Protein AF-A0AA39UCM5-F1 (afdb_monomer_lite)

Radius of gyration: 15.9 Å; chains: 1; bounding box: 36×25×49 Å

Structure (mmCIF, N/CA/C/O backbone):
data_AF-A0AA39UCM5-F1
#
_entry.id   AF-A0AA39UCM5-F1
#
loop_
_atom_site.group_PDB
_atom_site.id
_atom_site.type_symbol
_atom_site.label_atom_id
_atom_site.label_alt_id
_atom_site.label_comp_id
_atom_site.label_asym_id
_atom_site.label_entity_id
_atom_site.label_seq_id
_atom_site.pdbx_PDB_ins_code
_atom_site.Cartn_x
_atom_site.Cartn_y
_atom_site.Cartn_z
_atom_site.occupancy
_atom_site.B_iso_or_equiv
_atom_site.auth_seq_id
_atom_site.auth_comp_id
_atom_site.auth_asym_id
_atom_site.auth_atom_id
_atom_site.pdbx_PDB_model_num
ATOM 1 N N . TYR A 1 1 ? 1.510 -13.064 19.831 1.00 36.75 1 TYR A N 1
ATOM 2 C CA . TYR A 1 1 ? 0.751 -13.474 18.633 1.00 36.75 1 TYR A CA 1
ATOM 3 C C . TYR A 1 1 ? -0.720 -13.195 18.912 1.00 36.75 1 TYR A C 1
ATOM 5 O O . TYR A 1 1 ? -1.334 -13.941 19.657 1.00 36.75 1 TYR A O 1
ATOM 13 N N . VAL A 1 2 ? -1.264 -12.070 18.441 1.00 49.91 2 VAL A N 1
ATOM 14 C CA . VAL A 1 2 ? -2.718 -11.841 18.500 1.00 49.91 2 VAL A CA 1
ATOM 15 C C . VAL A 1 2 ? -3.267 -12.454 17.222 1.00 49.91 2 VAL A C 1
ATOM 17 O O . VAL A 1 2 ? -2.795 -12.095 16.144 1.00 49.91 2 VAL A O 1
ATOM 20 N N . ILE A 1 3 ? -4.171 -13.426 17.350 1.00 54.72 3 ILE A N 1
ATOM 21 C CA . ILE A 1 3 ? -4.870 -14.062 16.229 1.00 54.72 3 ILE A CA 1
ATOM 22 C C . ILE A 1 3 ? -5.338 -12.936 15.304 1.00 54.72 3 ILE A C 1
ATOM 24 O O . ILE A 1 3 ? -6.062 -12.040 15.739 1.00 54.72 3 ILE A O 1
ATOM 28 N N . ALA A 1 4 ? -4.851 -12.920 14.061 1.00 56.53 4 ALA A N 1
ATOM 29 C CA . ALA A 1 4 ? -5.353 -11.995 13.060 1.00 56.53 4 ALA A CA 1
ATOM 30 C C . ALA A 1 4 ? -6.814 -12.383 12.828 1.00 56.53 4 ALA A C 1
ATOM 32 O O . ALA A 1 4 ? -7.084 -13.384 12.171 1.00 56.53 4 ALA A O 1
ATOM 33 N N . GLY A 1 5 ? -7.734 -11.667 13.475 1.00 63.66 5 GLY A N 1
ATOM 34 C CA . GLY A 1 5 ? -9.157 -11.951 13.376 1.00 63.66 5 GLY A CA 1
ATOM 35 C C . GLY A 1 5 ? -9.572 -11.860 11.919 1.00 63.66 5 GLY A C 1
ATOM 36 O O . GLY A 1 5 ? -9.373 -10.822 11.284 1.00 63.66 5 GLY A O 1
ATOM 37 N N . THR A 1 6 ? -10.103 -12.954 11.383 1.00 70.12 6 THR A N 1
ATOM 38 C CA . THR A 1 6 ? -10.729 -12.944 10.067 1.00 70.12 6 THR A CA 1
ATOM 39 C C . THR A 1 6 ? -11.867 -11.927 10.111 1.00 70.12 6 THR A C 1
ATOM 41 O O . THR A 1 6 ? -12.710 -12.024 11.008 1.00 70.12 6 THR A O 1
ATOM 44 N N . PRO A 1 7 ? -11.898 -10.936 9.204 1.00 71.94 7 PRO A N 1
ATOM 45 C CA . PRO A 1 7 ? -12.999 -9.989 9.159 1.00 71.94 7 PRO A CA 1
ATOM 46 C C . PRO A 1 7 ? -14.317 -10.752 9.004 1.00 71.94 7 PRO A C 1
ATOM 48 O O . PRO A 1 7 ? -14.500 -11.498 8.047 1.00 71.94 7 PRO A O 1
ATOM 51 N N . THR A 1 8 ? -15.228 -10.593 9.962 1.00 83.94 8 THR A N 1
ATOM 52 C CA . THR A 1 8 ? -16.591 -11.150 9.888 1.00 83.94 8 THR A CA 1
ATOM 53 C C . THR A 1 8 ? -17.550 -10.217 9.151 1.00 83.94 8 THR A C 1
ATOM 55 O O . THR A 1 8 ? -18.690 -10.576 8.874 1.00 83.94 8 THR A O 1
ATOM 58 N N . THR A 1 9 ? -17.084 -9.009 8.840 1.00 83.56 9 THR A N 1
ATOM 59 C CA . THR A 1 9 ? -17.794 -7.964 8.106 1.00 83.56 9 THR A CA 1
ATOM 60 C C . THR A 1 9 ? -16.831 -7.310 7.122 1.00 83.56 9 THR A C 1
ATOM 62 O O . THR A 1 9 ? -15.610 -7.385 7.291 1.00 83.56 9 THR A O 1
ATOM 65 N N . ASN A 1 10 ? -17.372 -6.662 6.090 1.00 86.56 10 ASN A N 1
ATOM 66 C CA . ASN A 1 10 ? -16.558 -5.873 5.174 1.00 86.56 10 ASN A CA 1
ATOM 67 C C . ASN A 1 10 ? -15.944 -4.684 5.918 1.00 86.56 10 ASN A C 1
ATOM 69 O O . ASN A 1 10 ? -16.660 -3.899 6.540 1.00 86.56 10 ASN A O 1
ATOM 73 N N . ILE A 1 11 ? -14.624 -4.536 5.816 1.00 85.88 11 ILE A N 1
ATOM 74 C CA . ILE A 1 11 ? -13.892 -3.397 6.371 1.00 85.88 11 ILE A CA 1
ATOM 75 C C . ILE A 1 11 ? -13.478 -2.496 5.213 1.00 85.88 11 ILE A C 1
ATOM 77 O O . ILE A 1 11 ? -12.815 -2.941 4.277 1.00 85.88 11 ILE A O 1
ATOM 81 N N . VAL A 1 12 ? -13.875 -1.228 5.285 1.00 89.06 12 VAL A N 1
ATOM 82 C CA . VAL A 1 12 ? -13.441 -0.200 4.337 1.00 89.06 12 VAL A CA 1
ATOM 83 C C . VAL A 1 12 ? -12.125 0.387 4.834 1.00 89.06 12 VAL A C 1
ATOM 85 O O . VAL A 1 12 ? -12.004 0.755 6.005 1.00 89.06 12 VAL A O 1
ATOM 88 N N . TYR A 1 13 ? -11.153 0.473 3.930 1.00 88.94 13 TYR A N 1
ATOM 89 C CA . TYR A 1 13 ? -9.852 1.079 4.180 1.00 88.94 13 TYR A CA 1
ATOM 90 C C . TYR A 1 13 ? -9.669 2.318 3.309 1.00 88.94 13 TYR A C 1
ATOM 92 O O . TYR A 1 13 ? -10.146 2.360 2.173 1.00 88.94 13 TYR A O 1
ATOM 100 N N . SER A 1 14 ? -8.942 3.298 3.832 1.00 90.50 14 SER A N 1
ATOM 101 C CA . SER A 1 14 ? -8.415 4.430 3.078 1.00 90.50 14 SER A CA 1
ATOM 102 C C . SER A 1 14 ? -6.893 4.347 2.982 1.00 90.50 14 SER A C 1
ATOM 104 O O . SER A 1 14 ? -6.224 3.758 3.835 1.00 90.50 14 SER A O 1
ATOM 106 N N . PHE A 1 15 ? -6.344 4.940 1.926 1.00 89.81 15 PHE A N 1
ATOM 107 C CA . PHE A 1 15 ? -4.906 5.136 1.785 1.00 89.81 15 PHE A CA 1
ATOM 108 C C . PHE A 1 15 ? -4.489 6.407 2.525 1.00 89.81 15 PHE A C 1
ATOM 110 O O . PHE A 1 15 ? -5.145 7.442 2.402 1.00 89.81 15 PHE A O 1
ATOM 117 N N . SER A 1 16 ? -3.414 6.326 3.305 1.00 89.69 16 SER A N 1
ATOM 118 C CA . SER A 1 16 ? -2.810 7.487 3.958 1.00 89.69 16 SER A CA 1
ATOM 119 C C . SER A 1 16 ? -1.900 8.265 3.012 1.00 89.69 16 SER A C 1
ATOM 121 O O . SER A 1 16 ? -1.206 7.658 2.200 1.00 89.69 16 SER A O 1
ATOM 123 N N . ASP A 1 17 ? -1.766 9.564 3.252 1.00 84.94 17 ASP A N 1
ATOM 124 C CA . ASP A 1 17 ? -0.783 10.426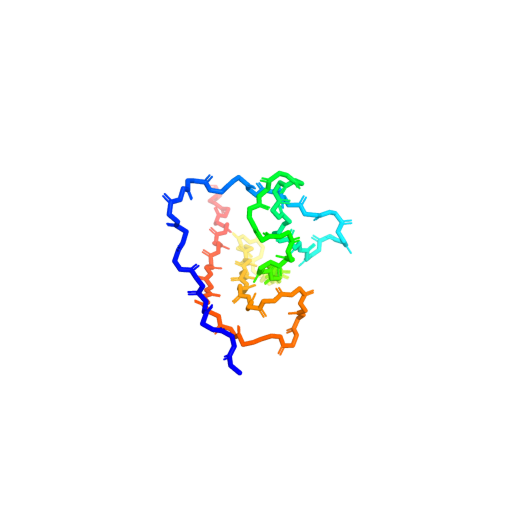 2.593 1.00 84.94 17 ASP A CA 1
ATOM 125 C C . ASP A 1 17 ? 0.462 10.604 3.482 1.00 84.94 17 ASP A C 1
ATOM 127 O O . ASP A 1 17 ? 0.589 11.585 4.212 1.00 84.94 17 ASP A O 1
ATOM 131 N N . ILE A 1 18 ? 1.332 9.587 3.528 1.00 85.06 18 ILE A N 1
ATOM 132 C CA . ILE A 1 18 ? 2.578 9.638 4.326 1.00 85.06 18 ILE A CA 1
ATOM 133 C C . ILE A 1 18 ? 3.815 9.967 3.479 1.00 85.06 18 ILE A C 1
ATOM 135 O O . ILE A 1 18 ? 4.915 10.066 4.022 1.00 85.06 18 ILE A O 1
ATOM 139 N N . GLY A 1 19 ? 3.644 10.127 2.165 1.00 81.19 19 GLY A N 1
ATOM 140 C CA . GLY A 1 19 ? 4.698 10.500 1.229 1.00 81.19 19 GLY A CA 1
ATOM 141 C C . GLY A 1 19 ? 4.499 9.913 -0.166 1.00 81.19 19 GLY A C 1
ATOM 142 O O . GLY A 1 19 ? 3.683 9.022 -0.384 1.00 81.19 19 GLY A O 1
ATOM 143 N N . ASP A 1 20 ? 5.319 10.373 -1.107 1.00 77.50 20 ASP A N 1
ATOM 144 C CA . ASP A 1 20 ? 5.143 10.108 -2.544 1.00 77.50 20 ASP A CA 1
ATOM 145 C C . ASP A 1 20 ? 5.243 8.625 -2.941 1.00 77.50 20 ASP A C 1
ATOM 147 O O . ASP A 1 20 ? 4.696 8.204 -3.957 1.00 77.50 20 ASP A O 1
ATOM 151 N N . ASN A 1 21 ? 5.957 7.825 -2.145 1.00 84.75 21 ASN A N 1
ATOM 152 C CA . ASN A 1 21 ? 6.306 6.438 -2.466 1.00 84.75 21 ASN A CA 1
ATOM 153 C C . ASN A 1 21 ? 5.793 5.433 -1.428 1.00 84.75 21 ASN A C 1
ATOM 155 O O . ASN A 1 21 ? 6.152 4.253 -1.473 1.00 84.75 21 ASN A O 1
ATOM 159 N N . ALA A 1 22 ? 4.990 5.878 -0.461 1.00 87.88 22 ALA A N 1
ATOM 160 C CA . ALA A 1 22 ? 4.492 5.012 0.594 1.00 87.88 22 ALA A CA 1
ATOM 161 C C . ALA A 1 22 ? 3.084 5.406 1.032 1.00 87.88 22 ALA A C 1
ATOM 163 O O . ALA A 1 22 ? 2.746 6.578 1.147 1.00 87.88 22 ALA A O 1
ATOM 164 N N . MET A 1 23 ? 2.270 4.401 1.326 1.00 91.50 23 MET A N 1
ATOM 165 C CA . MET A 1 23 ? 0.925 4.569 1.859 1.00 91.50 23 MET A CA 1
ATOM 166 C C . MET A 1 23 ? 0.664 3.512 2.927 1.00 91.50 23 MET A C 1
ATOM 168 O O . MET A 1 23 ? 1.150 2.385 2.851 1.00 91.50 23 MET A O 1
ATOM 172 N N . ILE A 1 24 ? -0.156 3.851 3.909 1.00 92.19 24 ILE A N 1
ATOM 173 C CA . ILE A 1 24 ? -0.658 2.938 4.928 1.00 92.19 24 ILE A CA 1
ATOM 174 C C . ILE A 1 24 ? -2.151 2.728 4.682 1.00 92.19 24 ILE A C 1
ATOM 176 O O . ILE A 1 24 ? -2.889 3.685 4.448 1.00 92.19 24 ILE A O 1
ATOM 180 N N . LEU A 1 25 ? -2.607 1.477 4.770 1.00 90.12 25 LEU A N 1
ATOM 181 C CA . LEU A 1 25 ? -4.035 1.162 4.790 1.00 90.12 25 LEU A CA 1
ATOM 182 C C . LEU A 1 25 ? -4.606 1.415 6.187 1.00 90.12 25 LEU A C 1
ATOM 184 O O . LEU A 1 25 ? -4.341 0.662 7.136 1.00 90.12 25 LEU A O 1
ATOM 188 N N . ILE A 1 26 ? -5.407 2.474 6.285 1.00 89.81 26 ILE A N 1
ATOM 189 C CA . ILE A 1 26 ? -6.072 2.919 7.507 1.00 89.81 26 ILE A CA 1
ATOM 190 C C . ILE A 1 26 ? -7.520 2.406 7.490 1.00 89.81 26 ILE A C 1
ATOM 192 O O . ILE A 1 26 ? -8.268 2.725 6.566 1.00 89.81 26 ILE A O 1
ATOM 196 N N . PRO A 1 27 ? -7.941 1.585 8.464 1.00 89.19 27 PRO A N 1
ATOM 197 C CA . PRO A 1 27 ? -9.338 1.172 8.588 1.00 89.19 27 PRO A CA 1
ATOM 198 C C . PRO A 1 27 ? -10.242 2.349 8.978 1.00 89.19 27 PRO A C 1
ATOM 200 O O . PRO A 1 27 ? -9.811 3.282 9.658 1.00 89.19 27 PRO A O 1
ATOM 203 N N . ALA A 1 28 ? -11.520 2.282 8.601 1.00 88.94 28 ALA A N 1
ATOM 204 C CA . ALA A 1 28 ? -12.511 3.267 9.027 1.00 88.94 28 ALA A CA 1
ATOM 205 C C . ALA A 1 28 ? -12.593 3.385 10.573 1.00 88.94 28 ALA A C 1
ATOM 207 O O . ALA A 1 28 ? -12.423 2.381 11.271 1.00 88.94 28 ALA A O 1
ATOM 208 N N . PRO A 1 29 ? -12.912 4.568 11.139 1.00 86.56 29 PRO A N 1
ATOM 209 C CA . PRO A 1 29 ? -12.940 4.773 12.596 1.00 86.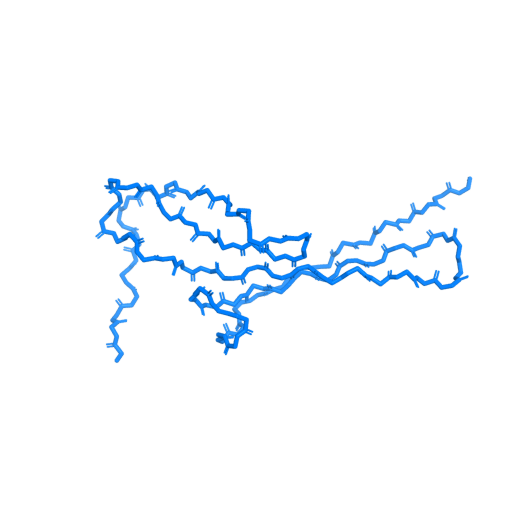56 29 PRO A CA 1
ATOM 210 C C . PRO A 1 29 ? -13.942 3.890 13.351 1.00 86.56 29 PRO A C 1
ATOM 212 O O . PRO A 1 29 ? -13.792 3.665 14.547 1.00 86.56 29 PRO A O 1
ATOM 215 N N . ASN A 1 30 ? -14.972 3.405 12.657 1.00 86.38 30 ASN A N 1
ATOM 216 C CA . ASN A 1 30 ? -15.997 2.508 13.184 1.00 86.38 30 ASN A CA 1
ATOM 217 C C . ASN A 1 30 ? -15.671 1.017 12.973 1.00 86.38 30 ASN A C 1
ATOM 219 O O . ASN A 1 30 ? -16.504 0.166 13.283 1.00 86.38 30 ASN A O 1
ATOM 223 N N . ALA A 1 31 ? -14.498 0.685 12.425 1.00 86.31 31 ALA A N 1
ATOM 224 C CA . ALA A 1 31 ? -14.082 -0.697 12.249 1.00 86.31 31 ALA A CA 1
ATOM 225 C C . ALA A 1 31 ? -13.813 -1.367 13.613 1.00 86.31 31 ALA A C 1
ATOM 227 O O . ALA A 1 31 ? -13.296 -0.717 14.524 1.00 86.31 31 ALA A O 1
ATOM 228 N N . PRO A 1 32 ? -14.067 -2.683 13.752 1.00 84.25 32 PRO A N 1
ATOM 229 C CA . PRO A 1 32 ? -13.775 -3.419 14.987 1.00 84.25 32 PRO A CA 1
ATOM 230 C C . PRO A 1 32 ? -12.298 -3.377 15.410 1.00 84.25 32 PRO A C 1
ATOM 232 O O . PRO A 1 32 ? -11.981 -3.545 16.585 1.00 84.25 32 PRO A O 1
ATOM 235 N N . ASP A 1 33 ? -11.390 -3.175 14.452 1.00 84.44 33 ASP A N 1
ATOM 236 C CA . ASP A 1 33 ? -9.963 -2.983 14.688 1.00 84.44 33 ASP A CA 1
ATOM 237 C C . ASP A 1 33 ? -9.476 -1.782 13.877 1.00 84.44 33 ASP A C 1
ATOM 239 O O . ASP A 1 33 ? -9.433 -1.826 12.646 1.00 84.44 33 ASP A O 1
ATOM 243 N N . THR A 1 34 ? -9.103 -0.717 14.582 1.00 85.88 34 THR A N 1
ATOM 244 C CA . THR A 1 34 ? -8.684 0.561 13.995 1.00 85.88 34 THR A CA 1
ATOM 245 C C . THR A 1 34 ? -7.175 0.657 13.762 1.00 85.88 34 THR A C 1
ATOM 247 O O . THR A 1 34 ? -6.678 1.678 13.287 1.00 85.88 34 THR A O 1
ATOM 250 N N . ARG A 1 35 ? -6.407 -0.396 14.074 1.00 86.69 35 ARG A N 1
ATOM 251 C CA . ARG A 1 35 ? -4.953 -0.390 13.866 1.00 86.69 35 ARG A CA 1
ATOM 252 C C . ARG A 1 35 ? -4.631 -0.489 12.372 1.00 86.69 35 ARG A C 1
ATOM 254 O O . ARG A 1 35 ? -5.197 -1.360 11.701 1.00 86.69 35 ARG A O 1
ATOM 261 N N . PRO A 1 36 ? -3.680 0.309 11.853 1.00 86.81 36 PRO A N 1
ATOM 262 C CA . PRO A 1 36 ? -3.295 0.210 10.456 1.00 86.81 36 PRO A CA 1
ATOM 263 C C . PRO A 1 36 ? -2.719 -1.170 10.134 1.00 86.81 36 PRO A C 1
ATOM 265 O O . PRO A 1 36 ? -1.956 -1.752 10.915 1.00 86.81 36 PRO A O 1
ATOM 268 N N . LYS A 1 37 ? -3.142 -1.724 8.998 1.00 84.81 37 LYS A N 1
ATOM 269 C CA . LYS A 1 37 ? -2.928 -3.146 8.691 1.00 84.81 37 LYS A CA 1
ATOM 270 C C . LYS A 1 37 ? -1.777 -3.403 7.748 1.00 84.81 37 LYS A C 1
ATOM 272 O O . LYS A 1 37 ? -1.128 -4.439 7.895 1.00 84.81 37 LYS A O 1
ATOM 277 N N . TYR A 1 38 ? -1.556 -2.497 6.806 1.00 89.06 38 TYR A N 1
ATOM 278 C CA . TYR A 1 38 ? -0.570 -2.697 5.761 1.00 89.06 38 TYR A CA 1
ATOM 279 C C . TYR A 1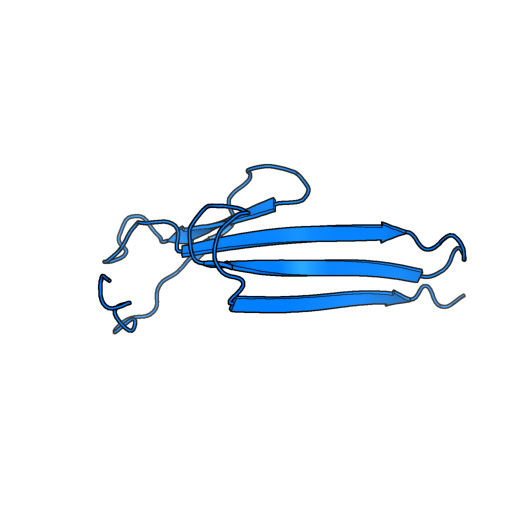 38 ? 0.171 -1.413 5.440 1.00 89.06 38 TYR A C 1
ATOM 281 O O . TYR A 1 38 ? -0.431 -0.341 5.386 1.00 89.06 38 TYR A O 1
ATOM 289 N N . HIS A 1 39 ? 1.461 -1.574 5.183 1.00 91.38 39 HIS A N 1
ATOM 290 C CA . HIS A 1 39 ? 2.345 -0.577 4.620 1.00 91.38 39 HIS A CA 1
ATOM 291 C C . HIS A 1 39 ? 2.617 -0.966 3.173 1.00 91.38 39 HIS A C 1
ATOM 293 O O . HIS A 1 39 ? 3.072 -2.078 2.896 1.00 91.38 39 HIS A O 1
ATOM 299 N N . ILE A 1 40 ? 2.315 -0.061 2.257 1.00 90.38 40 ILE A N 1
ATOM 300 C CA . ILE A 1 40 ? 2.436 -0.248 0.818 1.00 90.38 40 ILE A CA 1
ATOM 301 C C . ILE A 1 40 ? 3.515 0.714 0.344 1.00 90.38 40 ILE A C 1
ATOM 303 O O . ILE A 1 40 ? 3.341 1.926 0.431 1.00 90.38 40 ILE A O 1
ATOM 307 N N . SER A 1 41 ? 4.630 0.176 -0.135 1.00 89.25 41 SER A N 1
ATOM 308 C CA . SER A 1 41 ? 5.737 0.955 -0.695 1.00 89.25 41 SER A CA 1
ATOM 309 C C . SER A 1 41 ? 5.779 0.769 -2.195 1.00 89.25 41 SER A C 1
ATOM 311 O O . SER A 1 41 ? 5.815 -0.372 -2.641 1.00 89.25 41 SER A O 1
ATOM 313 N N . SER A 1 42 ? 5.835 1.859 -2.949 1.00 83.31 42 SER A N 1
ATOM 314 C CA . SER A 1 42 ? 6.078 1.842 -4.388 1.00 83.31 42 SER A CA 1
ATOM 315 C C . SER A 1 42 ? 7.507 2.296 -4.668 1.00 83.31 42 SER A C 1
ATOM 317 O O . SER A 1 42 ? 7.952 3.324 -4.164 1.00 83.31 42 SER A O 1
ATOM 319 N N . VAL A 1 43 ? 8.241 1.527 -5.464 1.00 75.25 43 VAL A N 1
ATOM 320 C CA . VAL A 1 43 ? 9.572 1.881 -5.956 1.00 75.25 43 VAL A CA 1
ATOM 321 C C . VAL A 1 43 ? 9.484 2.013 -7.463 1.00 75.25 43 VAL A C 1
ATOM 323 O O . VAL A 1 43 ? 9.205 1.040 -8.159 1.00 75.25 43 VAL A O 1
ATOM 326 N N . ARG A 1 44 ? 9.738 3.218 -7.972 1.00 70.88 44 ARG A N 1
ATOM 327 C CA . ARG A 1 44 ? 9.785 3.493 -9.408 1.00 70.88 44 ARG A CA 1
ATOM 328 C C . ARG A 1 44 ? 11.216 3.350 -9.918 1.00 70.88 44 ARG A C 1
ATOM 330 O O . ARG A 1 44 ? 12.103 4.085 -9.488 1.00 70.88 44 ARG A O 1
ATOM 337 N N . VAL A 1 45 ? 11.422 2.450 -10.869 1.00 68.81 45 VAL A N 1
ATOM 338 C CA . VAL A 1 45 ? 12.680 2.268 -11.592 1.00 68.81 45 VAL A CA 1
ATOM 339 C C . VAL A 1 45 ? 12.504 2.819 -13.004 1.00 68.81 45 VAL A C 1
ATOM 341 O O . VAL A 1 45 ? 11.651 2.380 -13.774 1.00 68.81 45 VAL A O 1
ATOM 344 N N . ILE A 1 46 ? 13.308 3.826 -13.342 1.00 67.88 46 ILE A N 1
ATOM 345 C CA . ILE A 1 46 ? 13.381 4.361 -14.702 1.00 67.88 46 ILE A CA 1
ATOM 346 C C . ILE A 1 46 ? 14.515 3.620 -15.403 1.00 67.88 46 ILE A C 1
ATOM 348 O O . ILE A 1 46 ? 15.684 3.819 -15.070 1.00 67.88 46 ILE A O 1
ATOM 352 N N . LEU A 1 47 ? 14.177 2.754 -16.358 1.00 68.75 47 LEU A N 1
ATOM 353 C CA . LEU A 1 47 ? 15.182 2.093 -17.179 1.00 68.75 47 LEU A CA 1
ATOM 354 C C . LEU A 1 47 ? 15.696 3.100 -18.217 1.00 68.75 47 LEU A C 1
ATOM 356 O O . LEU A 1 47 ? 14.918 3.741 -18.924 1.00 68.75 47 LEU A O 1
ATOM 360 N N . ASN A 1 48 ? 17.022 3.240 -18.323 1.00 61.09 48 ASN A N 1
ATOM 361 C CA . ASN A 1 48 ? 17.696 4.188 -19.227 1.00 61.09 48 ASN A CA 1
ATOM 362 C C . ASN A 1 48 ? 17.353 3.992 -20.719 1.00 61.09 48 ASN A C 1
ATOM 364 O O . ASN A 1 48 ? 17.719 4.813 -21.556 1.00 61.09 48 ASN A O 1
ATOM 368 N N . THR A 1 49 ? 16.626 2.934 -21.071 1.00 58.56 49 THR A N 1
ATOM 369 C CA . THR A 1 49 ? 16.150 2.633 -22.422 1.00 58.56 49 THR A CA 1
ATOM 370 C C . THR A 1 49 ? 14.842 3.348 -22.774 1.00 58.56 49 THR A C 1
ATOM 372 O O . THR A 1 49 ? 14.044 2.802 -23.520 1.00 58.56 49 THR A O 1
ATOM 375 N N . GLY A 1 50 ? 14.602 4.564 -22.266 1.00 58.88 50 GLY A N 1
ATOM 376 C CA . GLY A 1 50 ? 13.687 5.577 -22.831 1.00 58.88 50 GLY A CA 1
ATOM 377 C C . GLY A 1 50 ? 12.206 5.221 -23.060 1.00 58.88 50 GLY A C 1
ATOM 378 O O . GLY A 1 50 ? 11.462 6.080 -23.521 1.00 58.88 50 GLY A O 1
ATOM 379 N N . ALA A 1 51 ? 11.773 3.995 -22.773 1.00 63.94 51 ALA A N 1
ATOM 380 C CA . ALA A 1 51 ? 10.472 3.462 -23.172 1.00 63.94 51 ALA A CA 1
ATOM 381 C C . ALA A 1 51 ? 9.855 2.512 -22.135 1.00 63.94 51 ALA A C 1
ATOM 383 O O . ALA A 1 51 ? 8.735 2.050 -22.337 1.00 63.94 51 ALA A O 1
ATOM 384 N N . VAL A 1 52 ? 10.544 2.232 -21.022 1.00 6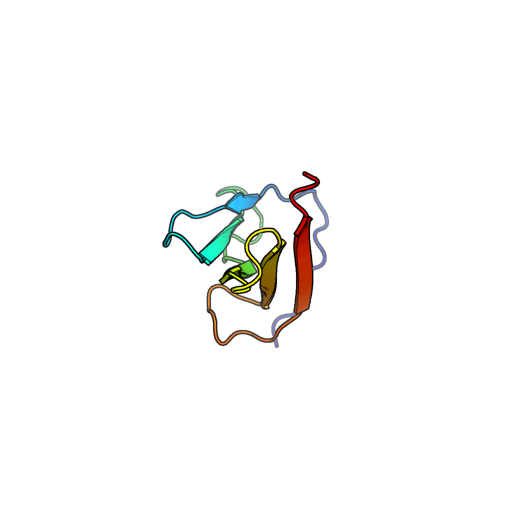0.38 52 VAL A N 1
ATOM 385 C CA . VAL A 1 52 ? 10.029 1.344 -19.976 1.00 60.38 52 VAL A CA 1
ATOM 386 C C . VAL A 1 52 ? 10.206 1.983 -18.603 1.00 60.38 52 VAL A C 1
ATOM 388 O O . VAL A 1 52 ? 11.311 2.362 -18.209 1.00 60.38 52 VAL A O 1
ATOM 391 N N . VAL A 1 53 ? 9.096 2.111 -17.881 1.00 71.56 53 VAL A N 1
ATOM 392 C CA . VAL A 1 53 ? 9.077 2.452 -16.456 1.00 71.56 53 VAL A CA 1
ATOM 393 C C . VAL A 1 53 ? 8.538 1.237 -15.719 1.00 71.56 53 VAL A C 1
ATOM 395 O O . VAL A 1 53 ? 7.410 0.818 -15.973 1.00 71.56 53 VAL A O 1
ATOM 398 N N . GLU A 1 54 ? 9.331 0.698 -14.802 1.00 68.12 54 GLU A N 1
ATOM 399 C CA . GLU A 1 54 ? 8.900 -0.369 -13.900 1.00 68.12 54 GLU A CA 1
ATOM 400 C C . GLU A 1 54 ? 8.576 0.243 -12.538 1.00 68.12 54 GLU A C 1
ATOM 402 O O . GLU A 1 54 ? 9.304 1.099 -12.028 1.00 68.12 54 GLU A O 1
ATOM 407 N N . ALA A 1 55 ? 7.463 -0.164 -11.944 1.00 78.56 55 ALA A N 1
ATOM 408 C CA . ALA A 1 55 ? 7.110 0.182 -10.580 1.00 78.56 55 ALA A CA 1
ATOM 409 C C . ALA A 1 55 ? 6.857 -1.101 -9.791 1.00 78.56 55 ALA A C 1
ATOM 411 O O . ALA A 1 55 ? 5.939 -1.861 -10.100 1.00 78.56 55 ALA A O 1
ATOM 412 N N . TYR A 1 56 ? 7.660 -1.317 -8.756 1.00 80.06 56 TYR A N 1
ATOM 413 C CA . TYR A 1 56 ? 7.516 -2.440 -7.841 1.00 80.06 56 TYR A CA 1
ATOM 414 C C . TYR A 1 56 ? 6.777 -1.960 -6.605 1.00 80.06 56 TYR A C 1
ATOM 416 O O . TYR A 1 56 ? 7.252 -1.065 -5.904 1.00 80.06 56 TYR A O 1
ATOM 424 N N . THR A 1 57 ? 5.623 -2.555 -6.326 1.00 87.69 57 THR A N 1
ATOM 425 C CA . THR A 1 57 ? 4.867 -2.249 -5.116 1.00 87.69 57 THR A CA 1
ATOM 426 C C . THR A 1 57 ? 4.953 -3.409 -4.146 1.00 87.69 57 THR A C 1
ATOM 428 O O . THR A 1 57 ? 4.521 -4.512 -4.457 1.00 87.69 57 THR A O 1
ATOM 431 N N . ALA A 1 58 ? 5.483 -3.157 -2.954 1.00 90.94 58 ALA A N 1
ATOM 432 C CA . ALA A 1 58 ? 5.609 -4.145 -1.894 1.00 90.94 58 ALA A CA 1
ATOM 433 C C . ALA A 1 58 ? 4.608 -3.864 -0.771 1.00 90.94 58 ALA A C 1
ATOM 435 O O . ALA A 1 58 ? 4.525 -2.745 -0.256 1.00 90.94 58 ALA A O 1
ATOM 436 N N . ILE A 1 59 ? 3.889 -4.903 -0.353 1.00 91.62 59 ILE A N 1
ATOM 437 C CA . ILE A 1 59 ? 2.886 -4.861 0.708 1.00 91.62 59 ILE A CA 1
ATOM 438 C C . ILE A 1 59 ? 3.452 -5.577 1.932 1.00 91.62 59 ILE A C 1
ATOM 440 O O . ILE A 1 59 ? 3.809 -6.759 1.892 1.00 91.62 59 ILE A O 1
ATOM 444 N N . ARG A 1 60 ? 3.517 -4.863 3.052 1.00 92.44 60 ARG A N 1
ATOM 445 C CA . ARG A 1 60 ? 4.025 -5.362 4.333 1.00 92.44 60 ARG A CA 1
ATOM 446 C C . ARG A 1 60 ? 2.955 -5.295 5.402 1.00 92.44 60 ARG A C 1
ATOM 448 O O . ARG A 1 60 ? 2.123 -4.392 5.402 1.00 92.44 60 ARG A O 1
ATOM 455 N N . ARG A 1 61 ? 2.963 -6.260 6.320 1.00 90.75 61 ARG A N 1
ATOM 456 C CA . ARG A 1 61 ? 2.032 -6.300 7.452 1.00 90.75 61 ARG A CA 1
ATOM 457 C C . ARG A 1 61 ? 2.409 -5.252 8.500 1.00 90.75 61 ARG A C 1
ATOM 459 O O . ARG A 1 61 ? 3.561 -5.166 8.909 1.00 90.75 61 ARG A O 1
ATOM 466 N N . GLY A 1 62 ? 1.403 -4.556 9.014 1.00 88.44 62 GLY A N 1
ATOM 467 C CA . GLY A 1 62 ? 1.545 -3.463 9.969 1.00 88.44 62 GLY A CA 1
ATOM 468 C C . GLY A 1 62 ? 1.647 -2.108 9.277 1.00 88.44 62 GLY A C 1
ATOM 469 O O . GLY A 1 62 ? 1.367 -1.980 8.094 1.00 88.44 62 GLY A O 1
ATOM 470 N N . ALA A 1 63 ? 2.030 -1.088 10.036 1.00 87.31 63 ALA A N 1
ATOM 471 C CA . ALA A 1 63 ? 2.112 0.296 9.572 1.00 87.31 63 ALA A CA 1
ATOM 472 C C . ALA A 1 63 ? 3.546 0.722 9.202 1.00 87.31 63 ALA A C 1
ATOM 474 O O . ALA A 1 63 ? 3.826 1.913 9.125 1.00 87.31 63 ALA A O 1
ATOM 475 N N . THR A 1 64 ? 4.476 -0.228 9.057 1.00 88.88 64 THR A N 1
ATOM 476 C CA . THR A 1 64 ? 5.912 0.054 8.938 1.00 88.88 64 THR A CA 1
ATOM 477 C C . THR A 1 64 ? 6.526 -0.609 7.710 1.00 88.88 64 THR A C 1
ATOM 479 O O . THR A 1 64 ? 6.128 -1.702 7.301 1.00 88.88 64 THR A O 1
ATOM 482 N N . GLN A 1 65 ? 7.559 0.031 7.164 1.00 87.44 65 GLN A N 1
ATOM 483 C CA . GLN A 1 65 ? 8.371 -0.511 6.072 1.00 87.44 65 GLN A CA 1
ATOM 4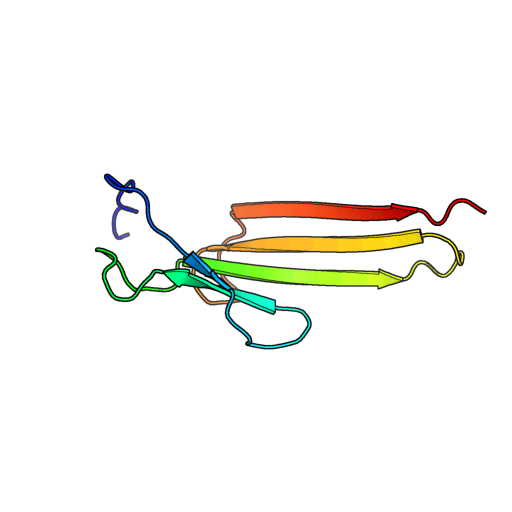84 C C . GLN A 1 65 ? 9.193 -1.753 6.470 1.00 87.44 65 GLN A C 1
ATOM 486 O O . GLN A 1 65 ? 9.631 -2.498 5.604 1.00 87.44 65 GLN A O 1
ATOM 491 N N . GLU A 1 66 ? 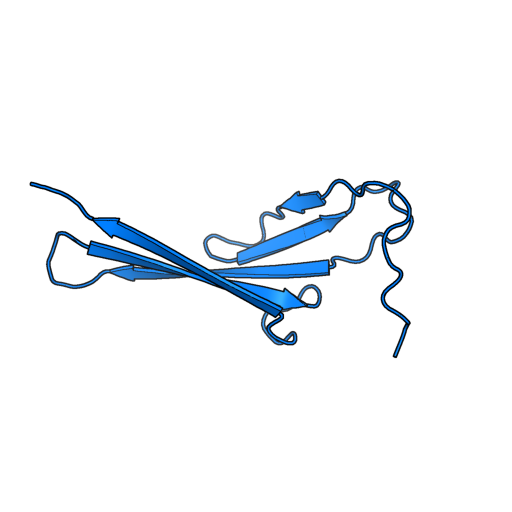9.371 -1.997 7.771 1.00 90.38 66 GLU A N 1
ATOM 492 C CA . GLU A 1 66 ? 10.117 -3.147 8.308 1.00 90.38 66 GLU A CA 1
ATOM 493 C C . GLU A 1 66 ? 9.209 -4.356 8.597 1.00 90.38 66 GLU A C 1
ATOM 495 O O . GLU A 1 66 ? 9.656 -5.392 9.090 1.00 90.38 66 GLU A O 1
ATOM 500 N N . GLY A 1 67 ? 7.903 -4.224 8.342 1.00 88.31 67 GLY A N 1
ATOM 501 C CA . GLY A 1 67 ? 6.943 -5.299 8.554 1.00 88.31 67 GLY A CA 1
ATOM 502 C C . GLY A 1 67 ? 7.197 -6.511 7.643 1.00 88.31 67 GLY A C 1
ATOM 503 O O . GLY A 1 67 ? 7.752 -6.361 6.551 1.00 88.31 67 GLY A O 1
ATOM 504 N N . PRO A 1 68 ? 6.744 -7.721 8.028 1.00 91.88 68 PRO A N 1
ATOM 505 C CA . PRO A 1 68 ? 6.831 -8.895 7.164 1.00 91.88 68 PRO A CA 1
ATOM 506 C C . PRO A 1 68 ? 6.149 -8.644 5.815 1.00 91.88 68 PRO A C 1
ATOM 508 O O . PRO A 1 68 ? 4.993 -8.210 5.784 1.00 91.88 68 PRO A O 1
ATOM 511 N N . MET A 1 69 ? 6.845 -8.933 4.713 1.00 91.50 69 MET A N 1
ATOM 512 C CA . MET A 1 69 ? 6.277 -8.858 3.367 1.00 91.50 69 MET A CA 1
ATOM 513 C C . MET A 1 69 ? 5.186 -9.919 3.207 1.00 91.50 69 MET A C 1
ATOM 515 O O . MET A 1 69 ? 5.369 -11.075 3.586 1.00 91.50 69 MET A O 1
ATOM 519 N N . VAL A 1 70 ? 4.029 -9.502 2.703 1.00 93.00 70 VAL A N 1
ATOM 520 C CA . VAL A 1 70 ? 2.838 -10.355 2.541 1.00 93.00 70 VAL A CA 1
ATOM 521 C C . VAL A 1 70 ? 2.337 -10.406 1.102 1.00 93.00 70 VAL A C 1
ATOM 523 O O . VAL A 1 70 ? 1.419 -11.166 0.810 1.00 93.00 70 VAL A O 1
ATOM 526 N N . GLY A 1 71 ? 2.926 -9.606 0.220 1.00 89.81 71 GLY A N 1
ATOM 527 C CA . GLY A 1 71 ? 2.639 -9.618 -1.202 1.00 89.81 71 GLY A CA 1
ATOM 528 C C . GLY A 1 71 ? 3.320 -8.462 -1.911 1.00 89.81 71 GLY A C 1
ATOM 529 O O . GLY A 1 71 ? 3.856 -7.545 -1.280 1.00 89.81 71 GLY A O 1
ATOM 530 N N . ASP A 1 72 ? 3.271 -8.519 -3.224 1.00 91.06 72 ASP A N 1
ATOM 531 C CA . ASP A 1 72 ? 3.821 -7.535 -4.130 1.00 91.06 72 ASP A CA 1
ATOM 532 C C . ASP A 1 72 ? 3.064 -7.557 -5.458 1.00 91.06 72 ASP A C 1
ATOM 534 O O . ASP A 1 72 ? 2.308 -8.481 -5.767 1.00 91.06 72 ASP A O 1
ATOM 538 N N . PHE A 1 73 ? 3.232 -6.489 -6.223 1.00 86.56 73 PHE A N 1
ATOM 539 C CA . PHE A 1 73 ? 2.832 -6.451 -7.617 1.00 86.56 73 PHE A CA 1
ATOM 540 C C . PHE A 1 73 ? 3.767 -5.540 -8.398 1.00 86.56 73 PHE A C 1
ATOM 542 O O . PHE A 1 73 ? 4.270 -4.534 -7.890 1.00 86.56 73 PHE A O 1
ATOM 549 N N . GLU A 1 74 ? 3.975 -5.904 -9.653 1.00 83.88 74 GLU A N 1
ATOM 550 C CA . GLU A 1 74 ? 4.780 -5.153 -10.597 1.00 83.88 74 GLU A CA 1
ATOM 551 C C . GLU A 1 74 ? 3.861 -4.464 -11.605 1.00 83.88 74 GLU A C 1
ATOM 553 O O . GLU A 1 74 ? 2.913 -5.059 -12.124 1.00 83.88 74 GLU A O 1
ATOM 558 N N . CYS A 1 75 ? 4.137 -3.192 -11.873 1.00 76.56 75 CYS A N 1
ATOM 559 C CA . CYS A 1 75 ? 3.511 -2.450 -12.951 1.00 76.56 75 CYS A CA 1
ATOM 560 C C . CYS A 1 75 ? 4.586 -2.050 -13.955 1.00 76.56 75 CYS A C 1
ATOM 562 O O . CYS A 1 75 ? 5.499 -1.290 -13.628 1.00 76.56 75 CYS A O 1
ATOM 564 N N . VAL A 1 76 ? 4.454 -2.546 -15.181 1.00 78.12 76 VAL A N 1
ATOM 565 C CA . VAL A 1 76 ? 5.340 -2.197 -16.289 1.00 78.12 76 VAL A CA 1
ATOM 566 C C . VAL A 1 76 ? 4.583 -1.274 -17.231 1.00 78.12 76 VAL A C 1
ATOM 568 O O . VAL A 1 76 ? 3.613 -1.667 -17.878 1.00 78.12 76 VAL A O 1
ATOM 571 N N . LEU A 1 77 ? 5.036 -0.028 -17.314 1.00 73.44 77 LEU A N 1
ATOM 572 C CA . LEU A 1 77 ? 4.588 0.925 -18.320 1.00 73.44 77 LEU A CA 1
ATOM 573 C C . LEU A 1 77 ? 5.486 0.780 -19.541 1.00 73.44 77 LEU A C 1
ATOM 575 O O . LEU A 1 77 ? 6.656 1.164 -19.509 1.00 73.44 77 LEU A O 1
ATOM 579 N N . ASN A 1 78 ? 4.920 0.228 -20.611 1.00 73.00 78 ASN A N 1
ATOM 580 C CA . ASN A 1 78 ? 5.576 0.135 -21.906 1.00 73.00 78 ASN A CA 1
ATOM 581 C C . ASN A 1 78 ? 5.082 1.277 -22.800 1.00 73.00 78 ASN A C 1
ATOM 583 O O . ASN A 1 78 ? 3.906 1.327 -23.171 1.00 73.00 78 ASN A O 1
ATOM 587 N N . PHE A 1 79 ? 5.972 2.207 -23.128 1.00 67.81 79 PHE A N 1
ATOM 588 C CA . PHE A 1 79 ? 5.684 3.264 -24.084 1.00 67.81 79 PHE A CA 1
ATOM 589 C C . PHE A 1 79 ? 5.898 2.701 -25.492 1.00 67.81 79 PHE A C 1
ATOM 591 O O . PHE A 1 79 ? 7.004 2.739 -26.034 1.00 67.81 79 PHE A O 1
ATOM 598 N N . ALA A 1 80 ? 4.832 2.152 -26.078 1.00 62.47 80 ALA A N 1
ATOM 599 C CA . ALA A 1 80 ? 4.815 1.852 -27.504 1.00 62.47 80 ALA A CA 1
ATOM 600 C C . ALA A 1 80 ? 5.022 3.163 -28.284 1.00 62.47 80 ALA A C 1
ATOM 602 O O . ALA A 1 80 ? 4.338 4.153 -28.020 1.00 62.47 80 ALA A O 1
ATOM 603 N N . ARG A 1 81 ? 6.011 3.168 -29.184 1.00 58.28 81 ARG A N 1
ATOM 604 C CA . ARG A 1 81 ? 6.257 4.273 -30.121 1.00 58.28 81 ARG A CA 1
ATOM 605 C C . ARG A 1 81 ? 5.163 4.369 -31.172 1.00 58.28 81 ARG A C 1
ATOM 607 O O . ARG A 1 81 ? 4.704 3.297 -31.622 1.00 58.28 81 ARG A O 1
#

pLDDT: mean 80.3, std 12.1, range [36.75, 93.0]

Secondary structure (DSSP, 8-state):
----PPPSS---EEE--S-TTEEEEEEPTTSS--S--EEEEEEEEE-SSSSEEEEEEEEEESSSTTSPEEEEEEEEEE---

Sequence (81 aa):
YVIAGTPTTNIVYSFSDIGDNAMILIPAPNAPDTRPKYHISSVRVILNTGAVVEAYTAIRRGATQEGPMVGDFECVLNFAR

Organism: NCBI:txid153914

Foldseek 3Di:
DPPPDDDPDDWDWDWDPPDDFKTWTATDPPDPDRFTFKIKGWDWDDDPPPFKIKIKIWIATGNDPPHHTDDIDMDIGGRDD